Protein AF-A0A382TEM0-F1 (afdb_monomer)

Solvent-accessible surface area (backbone atoms only — not comparable to full-atom values): 6677 Å² total; per-residue (Å²): 133,79,77,68,79,63,51,74,60,86,69,102,53,82,48,45,40,25,28,60,85,73,80,86,60,67,30,32,44,30,30,48,87,54,102,53,102,47,68,25,37,33,42,28,20,87,83,71,81,83,47,61,38,34,39,40,29,17,87,87,69,82,76,58,70,36,34,40,38,28,22,86,85,72,82,72,58,69,33,41,36,41,28,26,86,83,73,78,87,53,64,44,33,32,37,31,22,86,83,70,78,86,61,62,80,43,77,46,76,43,76,136

Nearest PDB structures (foldseek):
  4wac-assembly1_A  TM=5.191E-01  e=2.419E-02  Staphylococcus aureus

Organism: NCBI:txid408172

Sequence (112 aa):
YSPPEPSFTSSEDEYIKADRDDNGIPDIFCTSISDKEKLDICYLDNDEDGNIDLIVMDSNGDGTPDCRVYDKDGDGQFEYFIIDTDFDEVFDTVAIDSD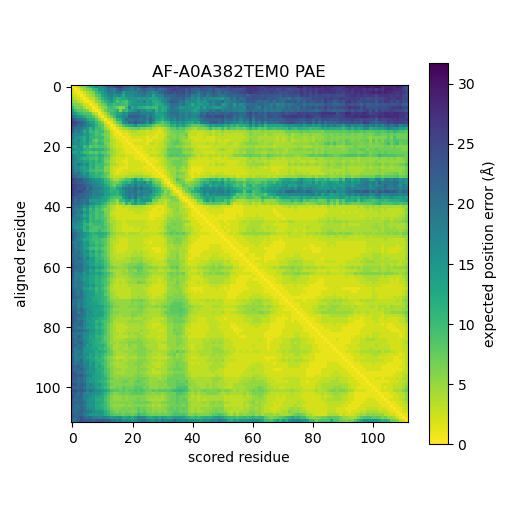LNGEPDKFAEYSE

Radius of gyration: 15.05 Å; Cα contacts (8 Å, |Δi|>4): 246; chains: 1; bounding box: 33×37×38 Å

Foldseek 3Di:
DDFDDWDWDDDPDQWIFTDRNPPPDTQKIFHPPDPDPETAKMFGNPVPPPATQKIFGDPVRPRATQKMWGDPVRPNATFWMFGDPPPPSDTFKIFGDPVRPPDTPDMDTDDD

pLDDT: mean 83.75, std 16.9, range [29.14, 96.81]

Mean predicted aligned error: 7.35 Å

Structure (mmCIF, N/CA/C/O backbone):
data_AF-A0A382TEM0-F1
#
_entry.id   AF-A0A382TEM0-F1
#
loop_
_atom_site.group_PDB
_atom_site.id
_atom_site.type_symbol
_atom_site.label_atom_id
_atom_site.label_alt_id
_atom_site.label_comp_id
_atom_site.label_asym_id
_atom_site.label_entity_id
_atom_site.label_seq_id
_atom_site.pdbx_PDB_ins_code
_atom_site.Cartn_x
_atom_site.Cartn_y
_atom_site.Cartn_z
_atom_site.occupancy
_atom_site.B_iso_or_equiv
_atom_site.auth_seq_id
_atom_site.auth_comp_id
_atom_site.auth_asym_id
_atom_site.auth_atom_id
_atom_site.pdbx_PDB_model_num
ATOM 1 N N . TYR A 1 1 ? -17.005 5.781 -22.188 1.00 35.47 1 TYR A N 1
ATOM 2 C CA . TYR A 1 1 ? -16.028 6.797 -21.778 1.00 35.47 1 TYR A CA 1
ATOM 3 C C . TYR A 1 1 ? -14.839 6.029 -21.254 1.00 35.47 1 TYR A C 1
ATOM 5 O O . TYR A 1 1 ? -15.002 5.342 -20.258 1.00 35.47 1 TYR A O 1
ATOM 13 N N . SER A 1 2 ? -13.724 6.029 -21.980 1.00 29.14 2 SER A N 1
ATOM 14 C CA . SER A 1 2 ? -12.452 5.610 -21.390 1.00 29.14 2 SER A CA 1
ATOM 15 C C . SER A 1 2 ? -11.912 6.812 -20.616 1.00 29.14 2 SER A C 1
ATOM 17 O O . SER A 1 2 ? -12.043 7.925 -21.140 1.00 29.14 2 SER A O 1
ATOM 19 N N . PRO A 1 3 ? -11.395 6.634 -19.390 1.00 33.12 3 PRO A N 1
ATOM 20 C CA . PRO A 1 3 ? -10.705 7.716 -18.704 1.00 33.12 3 PRO A CA 1
ATOM 21 C C . PRO A 1 3 ? -9.499 8.170 -19.546 1.00 33.12 3 PRO A C 1
ATOM 23 O O . PRO A 1 3 ? -8.988 7.370 -20.340 1.00 33.12 3 PRO A O 1
ATOM 26 N N . PRO A 1 4 ? -9.087 9.443 -19.441 1.00 37.00 4 PRO A N 1
ATOM 27 C CA . PRO A 1 4 ? -7.839 9.893 -20.042 1.00 37.00 4 PRO A CA 1
ATOM 28 C C . PRO A 1 4 ? -6.676 9.023 -19.544 1.00 37.00 4 PRO A C 1
ATOM 30 O O . PRO A 1 4 ? -6.674 8.550 -18.407 1.00 37.00 4 PRO A O 1
ATOM 33 N N . GLU A 1 5 ? -5.719 8.763 -20.434 1.00 40.81 5 GLU A N 1
ATOM 34 C CA . GLU A 1 5 ? -4.465 8.106 -20.067 1.00 40.81 5 GLU A CA 1
ATOM 35 C C . GLU A 1 5 ? -3.706 9.046 -19.115 1.00 40.81 5 GLU A C 1
ATOM 37 O O . GLU A 1 5 ? -3.548 10.223 -19.462 1.00 40.81 5 GLU A O 1
ATOM 42 N N . PRO A 1 6 ? -3.256 8.571 -17.941 1.00 45.69 6 PRO A N 1
ATOM 43 C CA . PRO A 1 6 ? -2.561 9.413 -16.974 1.00 45.69 6 PRO A CA 1
ATOM 44 C C . PRO A 1 6 ? -1.301 10.021 -17.598 1.00 45.69 6 PRO A C 1
ATOM 46 O O . PRO A 1 6 ? -0.543 9.345 -18.304 1.00 45.69 6 PRO A O 1
ATOM 49 N N . SER A 1 7 ? -1.074 11.310 -17.347 1.00 47.31 7 SER A N 1
ATOM 50 C CA . SER A 1 7 ? 0.139 11.985 -17.803 1.00 47.31 7 SER A CA 1
ATOM 51 C C . SER A 1 7 ? 1.247 11.819 -16.760 1.00 47.31 7 SER A C 1
ATOM 53 O O . SER A 1 7 ? 1.071 12.140 -15.589 1.00 47.31 7 SER A O 1
ATOM 55 N N . PHE A 1 8 ? 2.395 11.279 -17.177 1.00 52.81 8 PHE A N 1
ATOM 56 C CA . PHE A 1 8 ? 3.545 11.057 -16.300 1.00 52.81 8 PHE A CA 1
ATOM 57 C C . PHE A 1 8 ? 4.620 12.110 -16.573 1.00 52.81 8 PHE A C 1
ATOM 59 O O . 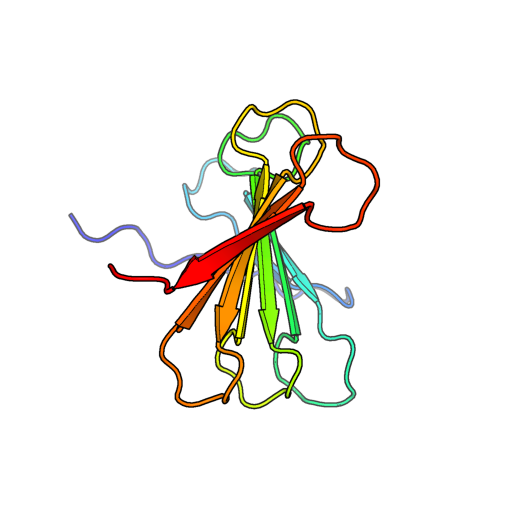PHE A 1 8 ? 5.122 12.226 -17.693 1.00 52.81 8 PHE A O 1
ATOM 66 N N . THR A 1 9 ? 5.008 12.866 -15.547 1.00 47.03 9 THR A N 1
ATOM 67 C CA . THR A 1 9 ? 6.125 13.820 -15.617 1.00 47.03 9 THR A CA 1
ATOM 68 C C . THR A 1 9 ? 7.322 13.251 -14.859 1.00 47.03 9 THR A C 1
ATOM 70 O O . THR A 1 9 ? 7.295 13.135 -13.637 1.00 47.03 9 THR A O 1
ATOM 73 N N . SER A 1 10 ? 8.378 12.892 -15.594 1.00 48.59 10 SER A N 1
ATOM 74 C CA . SER A 1 10 ? 9.658 12.437 -15.041 1.00 48.59 10 SER A CA 1
ATOM 75 C C . SER A 1 10 ? 10.618 13.627 -14.968 1.00 48.59 10 SER A C 1
ATOM 77 O O . SER A 1 10 ? 11.199 14.033 -15.977 1.00 48.59 10 SER A O 1
ATOM 79 N N . SER A 1 11 ? 10.743 14.235 -13.789 1.00 45.31 11 SER A N 1
ATOM 80 C CA . SER A 1 11 ? 11.659 15.350 -13.533 1.00 45.31 11 SER A CA 1
ATOM 81 C C . SER A 1 11 ? 12.519 15.037 -12.313 1.00 45.31 11 SER A C 1
ATOM 83 O O . SER A 1 11 ? 12.051 15.261 -11.211 1.00 45.31 11 SER A O 1
ATOM 85 N N . GLU A 1 12 ? 13.734 14.512 -12.519 1.00 50.53 12 GLU A N 1
ATOM 86 C CA . GLU A 1 12 ? 14.866 14.390 -11.559 1.00 50.53 12 GLU A CA 1
ATOM 87 C C . GLU A 1 12 ? 14.620 13.778 -10.159 1.00 50.53 12 GLU A C 1
ATOM 89 O O . GLU A 1 12 ? 15.579 13.553 -9.423 1.00 50.53 12 GLU A O 1
ATOM 94 N N . ASP A 1 13 ? 13.384 13.447 -9.814 1.00 51.88 13 ASP A N 1
ATOM 95 C CA . ASP A 1 13 ? 12.959 12.934 -8.526 1.00 51.88 13 ASP A CA 1
ATOM 96 C C . ASP A 1 13 ? 12.819 11.407 -8.576 1.00 51.88 13 ASP A C 1
ATOM 98 O O . ASP A 1 13 ? 12.395 10.826 -9.574 1.00 51.88 13 ASP A O 1
ATOM 102 N N . GLU A 1 14 ? 13.149 10.763 -7.459 1.00 67.12 14 GLU A N 1
ATOM 103 C CA . GLU A 1 14 ? 13.058 9.315 -7.195 1.00 67.12 14 GLU A CA 1
ATOM 104 C C . GLU A 1 14 ? 11.6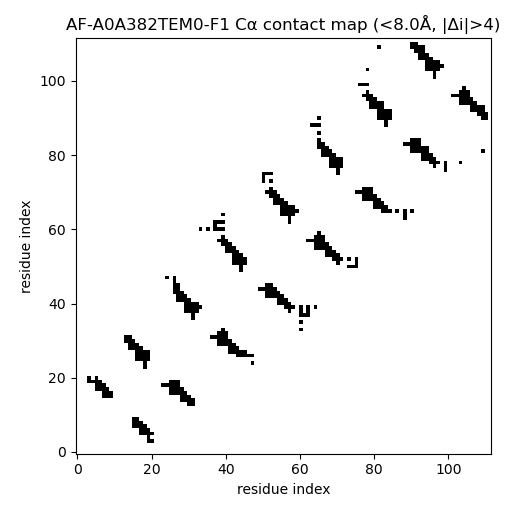16 8.761 -7.281 1.00 67.12 14 GLU A C 1
ATOM 106 O O . GLU A 1 14 ? 11.382 7.570 -7.103 1.00 67.12 14 GLU A O 1
ATOM 111 N N . TYR A 1 15 ? 10.640 9.626 -7.567 1.00 70.62 15 TYR A N 1
ATOM 112 C CA . TYR A 1 15 ? 9.224 9.310 -7.648 1.00 70.62 15 TYR A CA 1
ATOM 113 C C . TYR A 1 15 ? 8.614 9.755 -8.989 1.00 70.62 15 TYR A C 1
ATOM 115 O O . TYR A 1 15 ? 8.980 10.772 -9.581 1.00 70.62 15 TYR A O 1
ATOM 123 N N . ILE A 1 16 ? 7.620 9.006 -9.453 1.00 83.56 16 ILE A N 1
ATOM 124 C CA . ILE A 1 16 ? 6.764 9.309 -10.596 1.00 83.56 16 ILE A CA 1
ATOM 125 C C . ILE A 1 16 ? 5.463 9.920 -10.073 1.00 83.56 16 ILE A C 1
ATOM 127 O O . ILE A 1 16 ? 4.849 9.374 -9.162 1.00 83.56 16 ILE A O 1
ATOM 131 N N . LYS A 1 17 ? 5.033 11.037 -10.662 1.00 87.75 17 LYS A N 1
ATOM 132 C CA . LYS A 1 17 ? 3.735 11.665 -10.381 1.00 87.75 17 LYS A CA 1
ATOM 133 C C . LYS A 1 17 ? 2.808 11.513 -11.577 1.00 87.75 17 LYS A C 1
ATOM 135 O O . LYS A 1 17 ? 3.267 11.676 -12.713 1.00 87.75 17 LYS A O 1
ATOM 140 N N . ALA A 1 18 ? 1.535 11.249 -11.313 1.00 87.44 18 ALA A N 1
ATOM 141 C CA . ALA A 1 18 ? 0.481 11.309 -12.311 1.00 87.44 18 ALA A CA 1
ATOM 142 C C . ALA A 1 18 ? -0.732 12.075 -11.783 1.00 87.44 18 ALA A C 1
ATOM 144 O O . ALA A 1 18 ? -1.145 11.899 -10.642 1.00 87.44 18 ALA A O 1
ATOM 145 N N . ASP A 1 19 ? -1.261 12.915 -1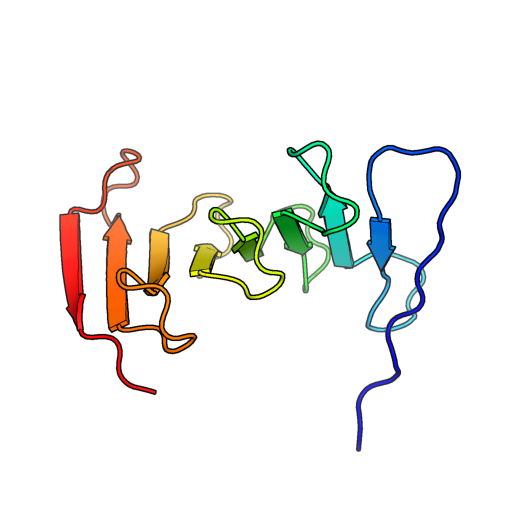2.661 1.00 88.69 19 ASP A N 1
ATOM 146 C CA . ASP A 1 19 ? -2.541 13.603 -12.536 1.00 88.69 19 ASP A CA 1
ATOM 147 C C . ASP A 1 19 ? -3.512 12.850 -13.459 1.00 88.69 19 ASP A C 1
ATOM 149 O O . ASP A 1 19 ? -3.286 12.750 -14.678 1.00 88.69 19 ASP A O 1
ATOM 153 N N . ARG A 1 20 ? -4.494 12.175 -12.856 1.00 88.44 20 ARG A N 1
ATOM 154 C CA . ARG A 1 20 ? -5.406 11.264 -13.553 1.00 88.44 20 ARG A CA 1
ATOM 155 C C . ARG A 1 20 ? -6.629 12.004 -14.079 1.00 88.44 20 ARG A C 1
ATOM 157 O O . ARG A 1 20 ? -7.194 11.565 -15.089 1.00 88.44 20 ARG A O 1
ATOM 164 N N . ASP A 1 21 ? -7.065 13.056 -13.400 1.00 88.38 21 ASP A N 1
ATOM 165 C CA . ASP A 1 21 ? -8.263 13.810 -13.763 1.00 88.38 21 ASP A CA 1
ATOM 166 C C . ASP A 1 21 ? -7.971 15.098 -14.574 1.00 88.38 21 ASP A C 1
ATOM 168 O O . ASP A 1 21 ? -8.905 15.692 -15.122 1.00 88.38 21 ASP A O 1
ATOM 172 N N . ASP A 1 22 ? -6.688 15.430 -14.769 1.00 90.00 22 ASP A N 1
ATOM 173 C CA . ASP A 1 22 ? -6.136 16.585 -15.497 1.00 90.00 22 ASP A CA 1
ATOM 174 C C . ASP A 1 22 ? -6.541 17.934 -14.874 1.00 90.00 22 ASP A C 1
ATOM 176 O O . ASP A 1 22 ? -6.749 18.931 -15.581 1.00 90.00 22 ASP A O 1
ATOM 180 N N . ASN A 1 23 ? -6.697 17.980 -13.546 1.00 90.56 23 ASN A N 1
ATOM 181 C CA . ASN A 1 23 ? -7.060 19.204 -12.832 1.00 90.56 23 ASN A CA 1
ATOM 182 C C . ASN A 1 23 ? -5.844 20.073 -12.428 1.00 90.56 23 ASN A C 1
ATOM 184 O O . ASN A 1 23 ? -6.011 21.243 -12.056 1.00 90.56 23 ASN A O 1
ATOM 188 N N . GLY A 1 24 ? -4.623 19.549 -12.580 1.00 89.75 24 GLY A N 1
ATOM 189 C CA . GLY A 1 24 ? -3.358 20.205 -12.254 1.00 89.75 24 GLY A CA 1
ATOM 190 C C . GLY A 1 24 ? -2.777 19.846 -10.882 1.00 89.75 24 GLY A C 1
ATOM 191 O O . GLY A 1 24 ? -1.715 20.379 -10.531 1.00 89.75 24 GLY A O 1
ATOM 192 N N . ILE A 1 25 ? -3.437 18.979 -10.117 1.00 88.50 25 ILE A N 1
ATOM 193 C CA . ILE A 1 25 ? -2.979 18.408 -8.853 1.00 88.50 25 ILE A CA 1
ATOM 194 C C . ILE A 1 25 ? -2.723 16.907 -9.099 1.00 88.50 25 ILE A C 1
ATOM 196 O O . ILE A 1 25 ? -3.542 16.221 -9.691 1.00 88.50 25 ILE A O 1
ATOM 200 N N . PRO A 1 26 ? -1.538 16.375 -8.754 1.00 88.38 26 PRO A N 1
ATOM 201 C CA . PRO A 1 26 ? -1.288 14.946 -8.913 1.00 88.38 26 PRO A CA 1
ATOM 202 C C . PRO A 1 26 ? -2.024 14.116 -7.856 1.00 88.38 26 PRO A C 1
ATOM 204 O O . PRO A 1 26 ? -1.754 14.296 -6.670 1.00 88.38 26 PRO A O 1
ATOM 207 N N . ASP A 1 27 ? -2.830 13.149 -8.296 1.00 90.62 27 ASP A N 1
ATOM 208 C CA . ASP A 1 27 ? -3.489 12.166 -7.421 1.00 90.62 27 ASP A CA 1
ATOM 209 C C . ASP A 1 27 ? -2.586 10.965 -7.095 1.00 90.62 27 ASP A C 1
ATOM 211 O O . ASP A 1 27 ? -2.824 10.229 -6.143 1.00 90.62 27 ASP A O 1
ATOM 215 N N . ILE A 1 28 ? -1.576 10.689 -7.932 1.00 91.00 28 ILE A N 1
ATOM 216 C CA . ILE A 1 28 ? -0.785 9.452 -7.865 1.00 91.00 28 ILE A CA 1
ATOM 217 C C . ILE A 1 28 ? 0.698 9.772 -7.711 1.00 91.00 28 ILE A C 1
ATOM 219 O O . ILE A 1 28 ? 1.283 10.511 -8.508 1.00 91.00 28 ILE A O 1
ATOM 223 N N . PHE A 1 29 ? 1.333 9.116 -6.742 1.00 90.44 29 PHE A N 1
ATOM 224 C CA . PHE A 1 29 ? 2.763 9.209 -6.465 1.00 90.44 29 PHE A CA 1
ATOM 225 C C . PHE A 1 29 ? 3.346 7.801 -6.366 1.00 90.44 29 PHE A C 1
ATOM 227 O O . PHE A 1 29 ? 2.992 7.054 -5.465 1.00 90.44 29 PHE A O 1
ATOM 234 N N . CYS A 1 30 ? 4.259 7.423 -7.253 1.00 88.50 30 CYS A N 1
ATOM 235 C CA . CYS A 1 30 ? 4.884 6.102 -7.242 1.00 88.50 30 CYS A CA 1
ATOM 236 C C . CYS A 1 30 ? 6.394 6.192 -7.048 1.00 88.50 30 CYS A C 1
ATOM 238 O O . CYS A 1 30 ? 7.031 7.076 -7.606 1.00 88.50 30 CYS A O 1
ATOM 240 N N . THR A 1 31 ? 6.985 5.259 -6.311 1.00 85.44 31 THR A N 1
ATOM 241 C CA . THR A 1 31 ? 8.434 5.141 -6.118 1.00 85.44 31 THR A CA 1
ATOM 242 C C . THR A 1 31 ? 8.892 3.699 -6.330 1.00 85.44 31 THR A C 1
ATOM 244 O O . THR A 1 31 ? 8.109 2.751 -6.215 1.00 85.44 31 THR A O 1
ATOM 247 N N . SER A 1 32 ? 10.168 3.536 -6.662 1.00 76.94 32 SER A N 1
ATOM 248 C CA . SER A 1 32 ? 10.837 2.240 -6.670 1.00 76.94 32 SER A CA 1
ATOM 249 C C . SER A 1 32 ? 11.741 2.161 -5.445 1.00 76.94 32 SER A C 1
ATOM 251 O O . SER A 1 32 ? 12.563 3.048 -5.218 1.00 76.94 32 SER A O 1
ATOM 253 N N . ILE A 1 33 ? 11.564 1.125 -4.629 1.00 64.69 33 ILE A N 1
ATOM 254 C CA . ILE A 1 33 ? 12.399 0.868 -3.446 1.00 64.69 33 ILE A CA 1
ATOM 255 C C . ILE A 1 33 ? 13.501 -0.159 -3.738 1.00 64.69 33 ILE A C 1
ATOM 257 O O . ILE A 1 33 ? 14.392 -0.374 -2.914 1.00 64.69 33 ILE A O 1
ATOM 261 N N . SER A 1 34 ? 13.454 -0.792 -4.908 1.00 61.91 34 SER A N 1
ATOM 262 C CA . SER A 1 34 ? 14.419 -1.752 -5.411 1.00 61.91 34 SER A CA 1
ATOM 263 C C . SER A 1 34 ? 15.207 -1.161 -6.584 1.00 61.91 34 SER A C 1
ATOM 265 O O . SER A 1 34 ? 14.732 -0.313 -7.322 1.00 61.91 34 SER A O 1
ATOM 267 N N . ASP A 1 35 ? 16.438 -1.629 -6.810 1.00 61.03 35 ASP A N 1
ATOM 268 C CA . ASP A 1 35 ? 17.264 -1.250 -7.980 1.00 61.03 35 ASP A CA 1
ATOM 269 C C . ASP A 1 35 ? 16.668 -1.734 -9.331 1.00 61.03 35 ASP A C 1
ATOM 271 O O . ASP A 1 35 ? 17.352 -1.785 -10.358 1.00 61.03 35 ASP A O 1
ATOM 275 N N . LYS A 1 36 ? 15.404 -2.170 -9.345 1.00 61.12 36 LYS A N 1
ATOM 276 C CA . LYS A 1 36 ? 14.691 -2.601 -10.544 1.00 61.12 36 LYS A CA 1
ATOM 277 C C . LYS A 1 36 ? 14.039 -1.370 -11.177 1.00 61.12 36 LYS A C 1
ATOM 279 O O . LYS A 1 36 ? 13.474 -0.534 -10.494 1.00 61.12 36 LYS A O 1
ATOM 284 N N . GLU A 1 37 ? 14.034 -1.280 -12.507 1.00 62.69 37 GLU A N 1
ATOM 285 C CA . GLU A 1 37 ? 13.355 -0.201 -13.257 1.00 62.69 37 GLU A CA 1
ATOM 286 C C . GLU A 1 37 ? 11.804 -0.264 -13.170 1.00 62.69 37 GLU A C 1
ATOM 288 O O . GLU A 1 37 ? 11.108 0.220 -14.063 1.00 62.69 37 GLU A O 1
ATOM 293 N N . LYS A 1 38 ? 11.246 -0.906 -12.135 1.00 69.50 38 LYS A N 1
ATOM 294 C CA . LYS A 1 38 ? 9.810 -1.102 -11.906 1.00 69.50 38 LYS A CA 1
ATOM 295 C C . LYS A 1 38 ? 9.382 -0.370 -10.639 1.00 69.50 38 LYS A C 1
ATOM 297 O O . LYS A 1 38 ?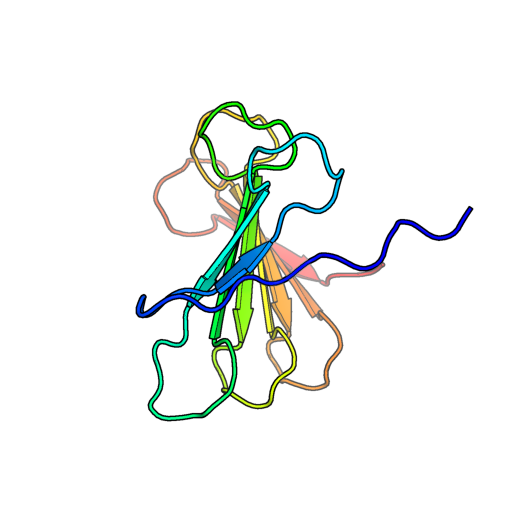 10.158 -0.245 -9.697 1.00 69.50 38 LYS A O 1
ATOM 302 N N . LEU A 1 39 ? 8.163 0.158 -10.658 1.00 69.94 39 LEU A N 1
ATOM 303 C CA . LEU A 1 39 ? 7.567 0.822 -9.504 1.00 69.94 39 LEU A CA 1
ATOM 304 C C . LEU A 1 39 ? 7.160 -0.231 -8.481 1.00 69.94 39 LEU A C 1
ATOM 306 O O . LEU A 1 39 ? 6.417 -1.142 -8.825 1.00 69.94 39 LEU A O 1
ATOM 310 N N . ASP A 1 40 ? 7.615 -0.058 -7.248 1.00 85.00 40 ASP A N 1
ATOM 311 C CA . ASP A 1 40 ? 7.362 -1.017 -6.175 1.00 85.00 40 ASP A CA 1
ATOM 312 C C . ASP A 1 40 ? 6.230 -0.543 -5.259 1.00 85.00 40 ASP A C 1
ATOM 314 O O . ASP A 1 40 ? 5.554 -1.356 -4.642 1.00 85.00 40 ASP A O 1
ATOM 318 N N . ILE A 1 41 ? 6.021 0.774 -5.136 1.00 90.31 41 ILE A N 1
ATOM 319 C CA . ILE A 1 41 ? 4.980 1.351 -4.278 1.00 90.31 41 ILE A CA 1
ATOM 320 C C . ILE A 1 41 ? 4.342 2.549 -4.979 1.00 90.31 41 ILE A C 1
ATOM 322 O O . ILE A 1 41 ? 5.049 3.436 -5.453 1.00 90.31 41 ILE A O 1
ATOM 326 N N . CYS A 1 42 ? 3.013 2.611 -4.990 1.00 91.88 42 CYS A N 1
ATOM 327 C CA . CYS A 1 42 ? 2.229 3.768 -5.412 1.00 91.88 42 CYS A CA 1
ATOM 328 C C . CYS A 1 42 ? 1.272 4.204 -4.301 1.00 91.88 42 CYS A C 1
ATOM 330 O O . CYS A 1 42 ? 0.596 3.370 -3.710 1.00 91.88 42 CYS A O 1
ATOM 332 N N . TYR A 1 43 ? 1.188 5.509 -4.072 1.00 92.94 43 TYR A N 1
ATOM 333 C CA . TYR A 1 43 ? 0.260 6.187 -3.174 1.00 92.94 43 TYR A CA 1
ATOM 334 C C . TYR A 1 43 ? -0.762 6.941 -4.024 1.00 92.94 43 TYR A C 1
ATOM 336 O O . TYR A 1 43 ? -0.374 7.603 -4.991 1.00 92.94 43 TYR A O 1
ATOM 344 N N . LEU A 1 44 ? -2.042 6.811 -3.690 1.00 93.88 44 LEU A N 1
ATOM 345 C CA . LEU A 1 44 ? -3.148 7.459 -4.380 1.00 93.88 44 LEU A CA 1
ATOM 346 C C . LEU A 1 44 ? -3.969 8.285 -3.388 1.00 93.88 44 LEU A C 1
ATOM 348 O O . LEU A 1 44 ? -4.427 7.746 -2.385 1.00 93.88 44 LEU A O 1
ATOM 352 N N . ASP A 1 45 ? -4.164 9.553 -3.718 1.00 93.12 45 ASP A N 1
ATOM 353 C CA . ASP A 1 45 ? -5.012 10.544 -3.051 1.00 93.12 45 ASP A CA 1
ATOM 354 C C . ASP A 1 45 ? -6.053 10.987 -4.093 1.00 93.12 45 ASP A C 1
ATOM 356 O O . ASP A 1 45 ? -5.785 11.870 -4.900 1.00 93.12 45 ASP A O 1
ATOM 360 N N . ASN A 1 46 ? -7.170 10.256 -4.209 1.00 90.19 46 ASN A N 1
ATOM 361 C CA . ASN A 1 46 ? -8.133 10.438 -5.306 1.00 90.19 46 ASN A CA 1
ATOM 362 C C . ASN A 1 46 ? -9.096 11.604 -5.074 1.00 90.19 46 ASN A C 1
ATOM 364 O O . ASN A 1 46 ? -9.807 11.980 -6.011 1.00 90.19 46 ASN A O 1
ATOM 368 N N . ASP A 1 47 ? -9.235 12.076 -3.835 1.00 91.31 47 ASP A N 1
ATOM 369 C CA . ASP A 1 47 ? -10.080 13.223 -3.507 1.00 91.31 47 ASP A CA 1
ATOM 370 C C . ASP A 1 47 ? -9.287 14.502 -3.195 1.00 91.31 47 ASP A C 1
ATOM 372 O O . ASP A 1 47 ? -9.895 15.565 -3.016 1.00 91.31 47 ASP A O 1
ATOM 376 N N . GLU A 1 48 ? -7.955 14.410 -3.256 1.00 91.62 48 GLU A N 1
ATOM 377 C CA . GLU A 1 48 ? -6.985 15.496 -3.122 1.00 91.62 48 GLU A CA 1
ATOM 378 C C . GLU A 1 48 ? -7.091 16.232 -1.785 1.00 91.62 48 GLU A C 1
ATOM 380 O O . GLU A 1 48 ? -6.830 17.442 -1.682 1.00 91.62 48 GLU A O 1
ATOM 385 N N . ASP A 1 49 ? -7.503 15.513 -0.741 1.00 89.75 49 ASP A N 1
ATOM 386 C CA . ASP A 1 49 ? -7.636 16.061 0.603 1.00 89.75 49 ASP A CA 1
ATOM 387 C C . ASP A 1 49 ? -6.302 16.063 1.380 1.00 89.75 49 ASP A C 1
ATOM 389 O O . ASP A 1 49 ? -6.179 16.729 2.420 1.00 89.75 49 ASP A O 1
ATOM 393 N N . GLY A 1 50 ? -5.273 15.417 0.817 1.00 88.00 50 GLY A N 1
ATOM 394 C CA . GLY A 1 50 ? -3.931 15.285 1.372 1.00 88.00 50 GLY A CA 1
ATOM 395 C C . GLY A 1 50 ? -3.718 14.024 2.213 1.00 88.00 50 GLY A C 1
ATOM 396 O O . GLY A 1 50 ? -2.601 13.830 2.712 1.00 88.00 50 GLY A O 1
ATOM 397 N N . ASN A 1 51 ? -4.743 13.189 2.383 1.00 90.50 51 ASN A N 1
ATOM 398 C CA . ASN A 1 51 ? -4.658 11.843 2.930 1.00 90.50 51 ASN A CA 1
ATOM 399 C C . ASN A 1 51 ? -4.577 10.828 1.782 1.00 90.50 51 ASN A C 1
ATOM 401 O O . ASN A 1 51 ? -5.050 11.046 0.675 1.00 90.50 51 ASN A O 1
ATOM 405 N N . ILE A 1 52 ? -3.909 9.705 2.028 1.00 92.69 52 ILE A N 1
ATOM 406 C CA . ILE A 1 52 ? -3.759 8.669 1.006 1.00 92.69 52 ILE A CA 1
ATOM 407 C C . ILE A 1 52 ? -4.912 7.677 1.146 1.00 92.69 52 ILE A C 1
ATOM 409 O O . ILE A 1 52 ? -4.954 6.937 2.123 1.00 92.69 52 ILE A O 1
ATOM 413 N N . ASP A 1 53 ? -5.766 7.590 0.130 1.00 93.56 53 ASP A N 1
ATOM 414 C CA . ASP A 1 53 ? -6.862 6.616 0.058 1.00 93.56 53 ASP A CA 1
ATOM 415 C C . ASP A 1 53 ? -6.364 5.180 -0.139 1.00 93.56 53 ASP A C 1
ATOM 417 O O . ASP A 1 53 ? -6.962 4.212 0.337 1.0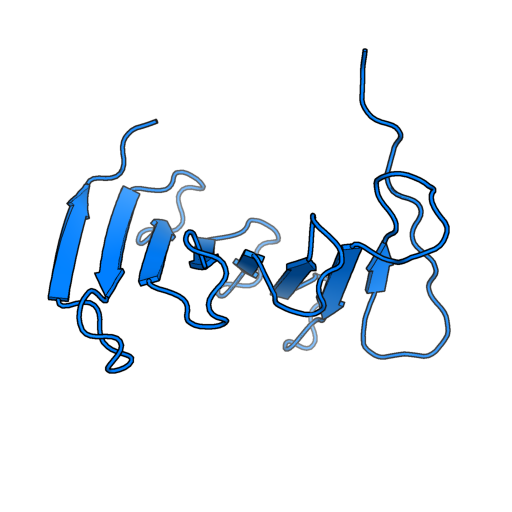0 93.56 53 ASP A O 1
ATOM 421 N N . LEU A 1 54 ? -5.319 5.020 -0.958 1.00 95.25 54 LEU A N 1
ATOM 422 C CA . LEU A 1 54 ? -4.876 3.716 -1.441 1.00 95.25 54 LEU A CA 1
ATOM 423 C C . LEU A 1 54 ? -3.361 3.663 -1.614 1.00 95.25 54 LEU A C 1
ATOM 425 O O . LEU A 1 54 ? -2.761 4.480 -2.311 1.00 95.25 54 LEU A O 1
ATOM 429 N N . ILE A 1 55 ? -2.757 2.618 -1.058 1.00 94.50 55 ILE A N 1
ATOM 430 C CA . ILE A 1 55 ? -1.381 2.218 -1.341 1.00 94.50 55 ILE A CA 1
ATOM 431 C C . ILE A 1 55 ? -1.400 0.912 -2.128 1.00 94.50 55 ILE A C 1
ATOM 433 O O . ILE A 1 55 ? -2.046 -0.058 -1.738 1.00 94.50 55 ILE A O 1
ATOM 437 N N . VAL A 1 56 ? -0.665 0.872 -3.232 1.00 93.94 56 VAL A N 1
ATOM 438 C CA . VAL A 1 56 ? -0.471 -0.316 -4.065 1.00 93.94 56 VAL A CA 1
ATOM 439 C C . VAL A 1 56 ? 1.000 -0.703 -4.005 1.00 93.94 56 VAL A C 1
ATOM 441 O O . VAL A 1 56 ? 1.853 0.164 -4.184 1.00 93.94 56 VAL A O 1
ATOM 444 N N . MET A 1 57 ? 1.299 -1.976 -3.752 1.00 92.94 57 MET A N 1
ATOM 445 C CA . MET A 1 57 ? 2.669 -2.471 -3.617 1.00 92.94 57 MET A CA 1
ATOM 446 C C . MET A 1 57 ? 2.920 -3.701 -4.492 1.00 92.94 57 MET A C 1
ATOM 448 O O . MET A 1 57 ? 2.074 -4.589 -4.578 1.00 92.94 57 MET A O 1
ATOM 452 N N . ASP A 1 58 ? 4.098 -3.728 -5.105 1.00 91.12 58 ASP A N 1
ATOM 453 C CA . ASP A 1 58 ? 4.735 -4.864 -5.773 1.00 91.12 58 ASP A CA 1
ATOM 454 C C . ASP A 1 58 ? 5.970 -5.237 -4.934 1.00 91.12 58 ASP A C 1
ATOM 456 O O . ASP A 1 58 ? 7.056 -4.667 -5.065 1.00 91.12 58 ASP A O 1
ATOM 460 N N . SER A 1 59 ? 5.772 -6.130 -3.967 1.00 87.94 59 SER A N 1
ATOM 461 C CA . SER A 1 59 ? 6.793 -6.532 -3.003 1.00 87.94 59 SER A CA 1
ATOM 462 C C . SER A 1 59 ? 7.761 -7.578 -3.561 1.00 87.94 59 SER A C 1
ATOM 464 O O . SER A 1 59 ? 8.900 -7.683 -3.085 1.00 87.94 59 SER A O 1
ATOM 466 N N . ASN A 1 60 ? 7.351 -8.338 -4.582 1.00 88.00 60 ASN A N 1
ATOM 467 C CA . ASN A 1 60 ? 8.210 -9.321 -5.246 1.00 88.00 60 ASN A CA 1
ATOM 468 C C . ASN A 1 60 ? 9.016 -8.704 -6.428 1.00 88.00 60 ASN A C 1
ATOM 470 O O . ASN A 1 60 ? 10.050 -9.246 -6.863 1.00 88.00 60 ASN A O 1
ATOM 474 N N . GLY A 1 61 ? 8.622 -7.512 -6.883 1.00 86.00 61 GLY A N 1
ATOM 475 C CA . GLY A 1 61 ? 9.220 -6.727 -7.957 1.00 86.00 61 GLY A CA 1
ATOM 476 C C . GLY A 1 61 ? 9.099 -7.403 -9.324 1.00 86.00 61 GLY A C 1
ATOM 477 O O . GLY A 1 61 ? 10.084 -7.418 -10.086 1.00 86.00 61 GLY A O 1
ATOM 478 N N . ASP A 1 62 ? 7.974 -8.060 -9.600 1.00 86.12 62 ASP A N 1
ATOM 479 C CA . ASP A 1 62 ? 7.669 -8.713 -10.875 1.00 86.12 62 ASP A CA 1
ATOM 480 C C . ASP A 1 62 ? 6.873 -7.819 -11.841 1.00 86.12 62 ASP A C 1
ATOM 482 O O . ASP A 1 62 ? 6.812 -8.110 -13.042 1.00 86.12 62 ASP A O 1
ATOM 486 N N . GLY A 1 63 ? 6.457 -6.636 -11.390 1.00 84.88 63 GLY A N 1
ATOM 487 C CA . GLY A 1 63 ? 5.696 -5.638 -12.134 1.00 84.88 63 GLY A CA 1
ATOM 488 C C . GLY A 1 63 ? 4.184 -5.731 -11.952 1.00 84.88 63 GLY A C 1
ATOM 489 O O . GLY A 1 63 ? 3.481 -4.907 -12.544 1.00 84.88 63 GLY A O 1
ATOM 490 N N . THR A 1 64 ? 3.695 -6.693 -11.174 1.00 88.94 64 THR A N 1
ATOM 491 C CA . THR A 1 64 ? 2.290 -6.845 -10.809 1.00 88.94 64 THR A CA 1
ATOM 492 C C . THR A 1 64 ? 2.130 -6.551 -9.318 1.00 88.94 64 THR A C 1
ATOM 494 O O . THR A 1 64 ? 2.874 -7.079 -8.501 1.00 88.94 64 THR A O 1
ATOM 497 N N . PRO A 1 65 ? 1.158 -5.715 -8.921 1.00 90.62 65 PRO A N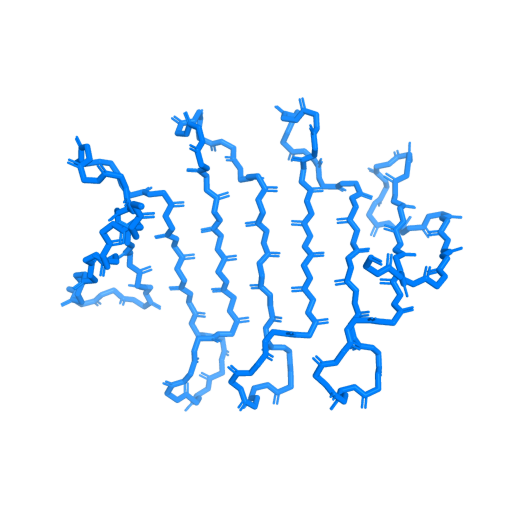 1
ATOM 498 C CA . PRO A 1 65 ? 0.897 -5.492 -7.509 1.00 90.62 65 PRO A CA 1
ATOM 499 C C . PRO A 1 65 ? 0.390 -6.743 -6.792 1.00 90.62 65 PRO A C 1
ATOM 501 O O . PRO A 1 65 ? -0.631 -7.300 -7.193 1.00 90.62 65 PRO A O 1
ATOM 504 N N . ASP A 1 66 ? 1.030 -7.083 -5.679 1.00 93.81 66 ASP A N 1
ATOM 505 C CA . ASP A 1 66 ? 0.638 -8.177 -4.784 1.00 93.81 66 ASP A CA 1
ATOM 506 C C . ASP A 1 66 ? -0.077 -7.696 -3.514 1.00 93.81 66 ASP A C 1
ATOM 508 O O . ASP A 1 66 ? -0.657 -8.491 -2.777 1.00 93.81 66 ASP A O 1
ATOM 512 N N . CYS A 1 67 ? -0.109 -6.385 -3.260 1.00 95.00 67 CYS A N 1
ATOM 513 C CA . CYS A 1 67 ? -0.797 -5.831 -2.100 1.00 95.00 67 CYS A CA 1
ATOM 514 C C . CYS A 1 67 ? -1.489 -4.499 -2.410 1.00 95.00 67 CYS A C 1
ATOM 516 O O . CYS A 1 67 ? -0.962 -3.634 -3.117 1.00 95.00 67 CYS A O 1
ATOM 518 N N . ARG A 1 68 ? -2.690 -4.326 -1.852 1.00 95.56 68 ARG A N 1
ATOM 519 C CA . ARG A 1 68 ? -3.455 -3.076 -1.837 1.00 95.56 68 ARG A CA 1
ATOM 520 C C . ARG A 1 68 ? -3.895 -2.768 -0.417 1.00 95.56 68 ARG A C 1
ATOM 522 O O . ARG A 1 68 ? -4.450 -3.636 0.252 1.00 95.56 68 ARG A O 1
ATOM 529 N N . VAL A 1 69 ? -3.695 -1.533 0.014 1.00 95.69 69 VAL A N 1
ATOM 530 C CA . VAL A 1 69 ? -4.028 -1.065 1.359 1.00 95.69 69 VAL A CA 1
ATOM 531 C C . VAL A 1 69 ? -4.928 0.157 1.245 1.00 95.69 69 VAL A C 1
ATOM 533 O O . VAL A 1 69 ? -4.565 1.089 0.537 1.00 95.69 69 VAL A O 1
ATOM 536 N N . TYR A 1 70 ? -6.081 0.150 1.908 1.00 95.25 70 TYR A N 1
ATOM 537 C CA . TYR A 1 70 ? -7.094 1.200 1.804 1.00 95.25 70 TYR A CA 1
ATOM 538 C C . TYR A 1 70 ? -7.348 1.871 3.149 1.00 95.25 70 TYR A C 1
ATOM 540 O O . TYR A 1 70 ? -7.522 1.170 4.149 1.00 95.25 70 TYR A O 1
ATOM 548 N N . ASP A 1 71 ? -7.411 3.198 3.117 1.00 93.69 71 ASP A N 1
ATOM 549 C CA . ASP A 1 71 ? -8.096 4.030 4.103 1.00 93.69 71 ASP A CA 1
ATOM 550 C C . ASP A 1 71 ? -9.500 4.282 3.546 1.00 93.69 71 ASP A C 1
ATOM 552 O O . ASP A 1 71 ? -9.683 4.964 2.536 1.00 93.69 71 ASP A O 1
ATOM 556 N N . LYS A 1 72 ? -10.503 3.608 4.110 1.00 89.06 72 LYS A N 1
ATOM 557 C CA . LYS A 1 72 ? -11.855 3.646 3.533 1.00 89.06 72 LYS A C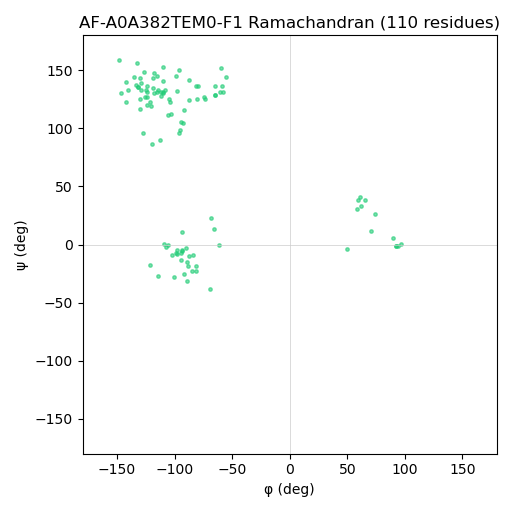A 1
ATOM 558 C C . LYS A 1 72 ? -12.718 4.749 4.130 1.00 89.06 72 LYS A C 1
ATOM 560 O O . LYS A 1 72 ? -13.720 5.127 3.508 1.00 89.06 72 LYS A O 1
ATOM 565 N N . ASP A 1 73 ? -12.415 5.173 5.349 1.00 90.06 73 ASP A N 1
ATOM 566 C CA . ASP A 1 73 ? -13.186 6.193 6.049 1.00 90.06 73 ASP A CA 1
ATOM 567 C C . ASP A 1 73 ? -12.566 7.597 5.971 1.00 90.06 73 ASP A C 1
ATOM 569 O O . ASP A 1 73 ? -13.264 8.568 6.290 1.00 90.06 73 ASP A O 1
ATOM 573 N N . GLY A 1 74 ? -11.353 7.704 5.418 1.00 88.50 74 GLY A N 1
ATOM 574 C CA . GLY A 1 74 ? -10.650 8.949 5.124 1.00 88.50 74 GLY A CA 1
ATOM 575 C C . GLY A 1 74 ? -10.098 9.614 6.381 1.00 88.50 74 GLY A C 1
ATOM 576 O O . GLY A 1 74 ? -10.024 10.844 6.445 1.00 88.50 74 GLY A O 1
ATOM 577 N N . ASP A 1 75 ? -9.809 8.841 7.432 1.00 88.19 75 ASP A N 1
ATOM 578 C CA . ASP A 1 75 ? -9.296 9.375 8.697 1.00 88.19 75 ASP A CA 1
ATOM 579 C C . ASP A 1 75 ? -7.757 9.461 8.762 1.00 88.19 75 ASP A C 1
ATOM 581 O O . ASP A 1 75 ? -7.199 10.003 9.728 1.00 88.19 75 ASP A O 1
ATOM 585 N N . GLY A 1 76 ? -7.080 8.996 7.708 1.00 88.31 76 GLY A N 1
ATOM 586 C CA . GLY A 1 76 ? -5.632 8.926 7.566 1.00 88.31 76 GLY A CA 1
ATOM 587 C C . GLY A 1 76 ? -5.023 7.619 8.079 1.00 88.31 76 GLY A C 1
ATOM 588 O O . GLY A 1 76 ? -3.791 7.512 8.137 1.00 88.31 76 GLY A O 1
ATOM 589 N N . GLN A 1 77 ? -5.835 6.642 8.493 1.00 91.19 77 GLN A N 1
ATOM 590 C CA . GLN A 1 77 ? -5.390 5.336 8.969 1.00 91.19 77 GLN A CA 1
ATOM 591 C C . GLN A 1 77 ? -5.923 4.222 8.074 1.00 91.19 77 GLN A C 1
ATOM 593 O O . GLN A 1 77 ? -7.106 4.106 7.797 1.00 91.19 77 GLN A O 1
ATOM 598 N N . PHE A 1 78 ? -5.019 3.344 7.665 1.00 92.50 78 PHE A N 1
ATOM 599 C CA . PHE A 1 78 ? -5.347 2.223 6.800 1.00 92.50 78 PHE A CA 1
ATOM 600 C C . PHE A 1 78 ? -5.954 1.058 7.581 1.00 92.50 78 PHE A C 1
ATOM 602 O O . PHE A 1 78 ? -5.307 0.529 8.488 1.00 92.50 78 PHE A O 1
ATOM 609 N N . GLU A 1 79 ? -7.135 0.589 7.177 1.00 95.06 79 GLU A N 1
ATOM 610 C CA . GLU A 1 79 ? -7.817 -0.516 7.862 1.00 95.06 79 GLU A CA 1
ATOM 611 C C . GLU A 1 79 ? -7.938 -1.773 6.999 1.00 95.06 79 GLU A C 1
ATOM 613 O O . GLU A 1 79 ? -8.027 -2.873 7.543 1.00 95.06 79 GLU A O 1
ATOM 618 N N . TYR A 1 80 ? -7.959 -1.651 5.667 1.00 95.81 80 TYR A N 1
ATOM 619 C CA . TYR A 1 80 ? -8.230 -2.782 4.771 1.00 95.81 80 TYR A CA 1
ATOM 620 C C . TYR A 1 80 ? -7.022 -3.141 3.918 1.00 95.81 80 TYR A C 1
ATOM 622 O O . TYR A 1 80 ? -6.446 -2.294 3.245 1.00 95.81 80 TYR A O 1
ATOM 630 N N . PHE A 1 81 ? -6.718 -4.432 3.854 1.00 96.06 81 PHE A N 1
ATOM 631 C CA . PHE A 1 81 ? -5.616 -4.985 3.079 1.00 96.06 81 PHE A CA 1
ATOM 632 C C . PHE A 1 81 ? -6.169 -6.056 2.144 1.00 96.06 81 PHE A C 1
ATOM 634 O O . PHE A 1 81 ? -6.935 -6.915 2.580 1.00 96.06 81 PHE A O 1
ATOM 641 N N . ILE A 1 82 ? -5.787 -6.020 0.872 1.00 96.38 82 ILE A N 1
ATOM 642 C CA . ILE A 1 82 ? -6.080 -7.060 -0.116 1.00 96.38 82 ILE A CA 1
ATOM 643 C C . ILE A 1 82 ? -4.738 -7.555 -0.649 1.00 96.38 82 ILE A C 1
ATOM 645 O O . ILE A 1 82 ? -3.941 -6.745 -1.120 1.00 96.38 82 ILE A O 1
ATOM 649 N N . ILE A 1 83 ? -4.474 -8.853 -0.524 1.00 95.88 83 ILE A N 1
ATOM 650 C CA . ILE A 1 83 ? -3.147 -9.446 -0.721 1.00 95.88 83 ILE A CA 1
ATOM 651 C C . ILE A 1 83 ? -3.265 -10.668 -1.639 1.00 95.88 83 ILE A C 1
ATOM 653 O O . ILE A 1 83 ? -4.196 -11.459 -1.502 1.00 95.88 83 ILE A O 1
ATOM 657 N N . ASP A 1 84 ? -2.347 -10.772 -2.593 1.00 95.56 84 ASP A N 1
ATOM 658 C CA . ASP A 1 84 ? -2.024 -11.988 -3.338 1.00 95.56 84 ASP A CA 1
ATOM 659 C C . ASP A 1 84 ? -0.867 -12.666 -2.588 1.00 95.56 84 ASP A C 1
ATOM 661 O O . ASP A 1 84 ? 0.259 -12.161 -2.557 1.00 95.56 84 ASP A O 1
ATOM 665 N N . THR A 1 85 ? -1.164 -13.743 -1.860 1.00 94.25 85 THR A N 1
ATOM 666 C CA . THR A 1 85 ? -0.186 -14.370 -0.961 1.00 94.25 85 THR A CA 1
ATOM 667 C C . THR A 1 85 ? 0.672 -15.426 -1.646 1.00 94.25 85 THR A C 1
ATOM 669 O O . THR A 1 85 ? 1.737 -15.772 -1.116 1.00 94.25 85 THR A O 1
ATOM 672 N N . ASP A 1 86 ? 0.233 -15.944 -2.795 1.00 94.81 86 ASP A N 1
ATOM 673 C CA . ASP A 1 86 ? 0.955 -16.956 -3.565 1.00 94.81 86 ASP A CA 1
ATOM 674 C C . ASP A 1 86 ? 1.593 -16.432 -4.865 1.00 94.81 86 ASP A C 1
ATOM 676 O O . ASP A 1 86 ? 2.396 -17.153 -5.474 1.00 94.81 86 ASP A O 1
ATOM 680 N N . PHE A 1 87 ? 1.381 -15.149 -5.169 1.00 93.56 87 PHE A N 1
ATOM 681 C CA . PHE A 1 87 ? 1.913 -14.410 -6.312 1.00 93.56 87 PHE A CA 1
ATOM 682 C C . PHE A 1 87 ? 1.472 -15.006 -7.654 1.00 93.56 87 PHE A C 1
ATOM 684 O O . PHE A 1 87 ? 2.283 -15.134 -8.581 1.00 93.56 87 PHE A O 1
ATOM 691 N N . ASP A 1 88 ? 0.207 -15.422 -7.753 1.00 94.06 88 ASP A N 1
ATOM 692 C CA . ASP A 1 88 ? -0.390 -15.937 -8.989 1.00 94.06 88 ASP A CA 1
ATOM 693 C C . ASP A 1 88 ? -1.132 -14.873 -9.824 1.00 94.06 88 ASP A C 1
ATOM 695 O O . ASP A 1 88 ? -1.762 -15.204 -10.836 1.00 94.06 88 ASP A O 1
ATOM 699 N N . GLU A 1 89 ? -0.967 -13.597 -9.456 1.00 92.62 89 GLU A N 1
ATOM 700 C CA . GLU A 1 89 ? -1.616 -12.413 -10.031 1.00 92.62 89 GLU A CA 1
ATOM 701 C C . GLU A 1 89 ? -3.117 -12.312 -9.693 1.00 92.62 89 GLU A C 1
ATOM 703 O O . GLU A 1 89 ? -3.835 -11.475 -10.260 1.00 92.62 89 GLU A O 1
ATOM 708 N N . VAL A 1 90 ? -3.609 -13.136 -8.760 1.00 93.69 90 VAL A N 1
ATOM 709 C CA . VAL A 1 90 ? -4.978 -13.105 -8.248 1.00 93.69 90 VAL A CA 1
ATOM 710 C C . VAL A 1 90 ? -4.950 -12.870 -6.743 1.00 93.69 90 VAL A C 1
ATOM 712 O O . VAL A 1 90 ? -4.460 -13.669 -5.960 1.00 93.69 90 VAL A O 1
ATOM 715 N N . PHE A 1 91 ? -5.563 -11.771 -6.308 1.00 94.69 91 PHE A N 1
ATOM 716 C CA . PHE A 1 91 ? -5.752 -11.523 -4.883 1.00 94.69 91 PHE A CA 1
ATOM 717 C C . PHE A 1 91 ? -6.543 -12.667 -4.235 1.00 94.69 91 PHE A C 1
ATOM 719 O O . PHE A 1 91 ? -7.618 -13.039 -4.712 1.00 94.69 91 PHE A O 1
ATOM 726 N N . ASP A 1 92 ? -6.037 -13.182 -3.120 1.00 95.88 92 ASP A N 1
ATOM 727 C CA . ASP A 1 92 ? -6.588 -14.358 -2.439 1.00 95.88 92 ASP A CA 1
ATOM 728 C C . ASP A 1 92 ? -7.012 -14.056 -0.995 1.00 95.88 92 ASP A C 1
ATOM 730 O O . ASP A 1 92 ? -7.835 -14.771 -0.424 1.00 95.88 92 ASP A O 1
ATOM 734 N N . THR A 1 93 ? -6.535 -12.948 -0.421 1.00 96.81 93 THR A N 1
ATOM 735 C CA . THR A 1 93 ? -6.690 -12.638 1.000 1.00 96.81 93 THR A CA 1
ATOM 736 C C . THR A 1 93 ? -7.184 -11.214 1.208 1.00 96.81 93 THR A C 1
ATOM 738 O O . THR A 1 93 ? -6.666 -10.259 0.633 1.00 96.81 93 THR A O 1
ATOM 741 N N . VAL A 1 94 ? -8.153 -11.054 2.109 1.00 96.75 94 VAL A N 1
ATOM 742 C CA . VAL A 1 94 ? -8.499 -9.776 2.740 1.00 96.75 94 VAL A CA 1
ATOM 743 C C . VAL A 1 94 ? -8.089 -9.822 4.198 1.00 96.75 94 VAL A C 1
ATOM 745 O O . VAL A 1 94 ? -8.477 -10.749 4.913 1.00 96.75 94 VAL A O 1
ATOM 748 N N . ALA A 1 95 ? -7.388 -8.795 4.663 1.00 96.38 95 ALA A N 1
ATOM 749 C CA . ALA A 1 95 ? -7.148 -8.559 6.078 1.00 96.38 95 ALA A CA 1
ATOM 750 C C . ALA A 1 95 ? -7.757 -7.220 6.518 1.00 96.38 95 ALA A C 1
ATOM 752 O O . ALA A 1 95 ? -7.853 -6.285 5.722 1.00 96.38 95 ALA A O 1
ATOM 753 N N . ILE A 1 96 ? -8.210 -7.139 7.771 1.00 96.44 96 ILE A N 1
ATOM 754 C CA . ILE A 1 96 ? -8.769 -5.915 8.360 1.00 96.44 96 ILE A CA 1
ATOM 755 C C . ILE A 1 96 ? -8.103 -5.659 9.711 1.00 96.44 96 ILE A C 1
ATOM 757 O O . ILE A 1 96 ? -8.158 -6.528 10.585 1.00 96.44 96 ILE A O 1
ATOM 761 N N . ASP A 1 97 ? -7.528 -4.472 9.875 1.00 95.12 97 ASP A N 1
ATOM 762 C CA . ASP A 1 97 ? -7.101 -3.905 11.156 1.00 95.12 97 ASP A CA 1
ATOM 763 C C . ASP A 1 97 ? -8.205 -2.976 11.673 1.00 95.12 97 ASP A C 1
ATOM 765 O O . ASP A 1 97 ? -8.347 -1.838 11.245 1.00 95.12 97 ASP A O 1
ATOM 769 N N . SER A 1 98 ? -9.063 -3.491 12.550 1.00 93.88 98 SER A N 1
ATOM 770 C CA . SER A 1 98 ? -10.224 -2.755 13.057 1.00 93.88 98 SER A CA 1
ATOM 771 C C . SER A 1 98 ? -9.981 -2.022 14.372 1.00 93.88 98 SER A C 1
ATOM 773 O O . SER A 1 98 ? -10.873 -1.301 14.827 1.00 93.88 98 SER A O 1
ATOM 775 N N . ASP A 1 99 ? -8.825 -2.227 15.005 1.00 94.62 99 ASP A N 1
ATOM 776 C CA . ASP A 1 99 ? -8.413 -1.488 16.199 1.00 94.62 99 ASP A CA 1
ATOM 777 C C . ASP A 1 99 ? -7.252 -0.509 15.944 1.00 94.62 99 ASP A C 1
ATOM 779 O O . ASP A 1 99 ? -6.891 0.238 16.859 1.00 94.62 99 ASP A O 1
ATOM 783 N N . LEU A 1 100 ? -6.768 -0.448 14.696 1.00 93.12 100 LEU A N 1
ATOM 784 C CA . LEU A 1 100 ? -5.777 0.495 14.170 1.00 93.12 100 LEU A CA 1
ATOM 785 C C . LEU A 1 100 ? -4.450 0.411 14.924 1.00 93.12 100 LEU A C 1
ATOM 787 O O . LEU A 1 100 ? -3.802 1.420 15.221 1.00 93.12 100 LEU A O 1
ATOM 791 N N . ASN A 1 101 ? -4.061 -0.811 15.288 1.00 92.56 101 ASN A N 1
ATOM 792 C CA . ASN A 1 101 ? -2.826 -1.067 16.023 1.00 92.56 101 ASN A CA 1
ATOM 793 C C . ASN A 1 101 ? -1.628 -1.396 15.106 1.00 92.56 101 ASN A C 1
ATOM 795 O O . ASN A 1 101 ? -0.499 -1.497 15.599 1.00 92.56 101 ASN A O 1
ATOM 799 N N . GLY A 1 102 ? -1.859 -1.515 13.794 1.00 87.00 102 GLY A N 1
ATOM 800 C CA . GLY A 1 102 ? -0.874 -1.870 12.773 1.00 87.00 102 GLY A CA 1
ATOM 801 C C . GLY A 1 102 ? -0.797 -3.370 12.461 1.00 87.00 102 GLY A C 1
ATOM 802 O O . GLY A 1 102 ? -0.011 -3.766 11.599 1.00 87.00 102 GLY A O 1
ATOM 803 N N . GLU A 1 103 ? -1.579 -4.209 13.140 1.00 91.19 103 GLU A N 1
ATOM 804 C CA . GLU A 1 103 ? -1.682 -5.650 12.917 1.00 91.19 103 GLU A CA 1
ATOM 805 C C . GLU A 1 103 ? -3.146 -6.040 12.638 1.00 91.19 103 GLU A C 1
ATOM 807 O O . GLU A 1 103 ? -4.003 -5.873 13.505 1.00 91.19 103 GLU A O 1
ATOM 812 N N . PRO A 1 104 ? -3.458 -6.632 11.469 1.00 93.31 104 PRO A N 1
ATOM 813 C CA . PRO A 1 104 ? -4.824 -7.043 11.167 1.00 93.31 104 PRO A CA 1
ATOM 814 C C . PRO A 1 104 ? -5.386 -8.077 12.157 1.00 93.31 104 PRO A C 1
ATOM 816 O O . PRO A 1 104 ? -4.773 -9.118 12.411 1.00 93.31 104 PRO A O 1
ATOM 819 N N . ASP A 1 105 ? -6.598 -7.834 12.666 1.00 95.81 105 ASP A N 1
ATOM 820 C CA . ASP A 1 105 ? -7.308 -8.732 13.590 1.00 95.81 105 ASP A CA 1
ATOM 821 C C . ASP A 1 105 ? -8.288 -9.691 12.894 1.00 95.81 105 ASP A C 1
ATOM 823 O O . ASP A 1 105 ? -8.743 -10.674 13.493 1.00 95.81 105 ASP A O 1
ATOM 827 N N . LYS A 1 106 ? -8.607 -9.442 11.618 1.00 96.44 106 LYS A N 1
ATOM 828 C CA . LYS A 1 106 ? -9.512 -10.274 10.809 1.00 96.44 106 LYS A CA 1
ATOM 829 C C . LYS A 1 106 ? -8.887 -10.630 9.475 1.00 96.44 106 LYS A C 1
ATOM 831 O O . LYS A 1 106 ? -8.266 -9.790 8.839 1.00 96.44 106 LYS A O 1
ATOM 836 N N . PHE A 1 107 ? -9.162 -11.854 9.033 1.00 96.25 107 PHE A N 1
ATOM 837 C CA . PHE A 1 107 ? -8.750 -12.386 7.739 1.00 96.25 107 PHE A CA 1
ATOM 838 C C . PHE A 1 107 ? -9.916 -13.127 7.084 1.00 96.25 107 PHE A C 1
ATOM 840 O O . PHE A 1 107 ? -10.705 -13.788 7.770 1.00 96.25 107 PHE A O 1
ATOM 847 N N . ALA A 1 108 ? -10.018 -13.024 5.766 1.00 95.62 108 ALA A N 1
ATOM 848 C CA . ALA A 1 108 ? -10.963 -13.759 4.941 1.00 95.62 108 ALA A CA 1
ATOM 849 C C . ALA A 1 108 ? -10.350 -14.030 3.563 1.00 95.62 108 ALA A C 1
ATOM 851 O O . ALA A 1 108 ? -9.449 -13.314 3.141 1.00 95.62 108 ALA A O 1
ATOM 852 N N . GLU A 1 109 ? -10.876 -15.027 2.856 1.00 95.38 109 GLU A N 1
ATOM 853 C CA . GLU A 1 109 ? -10.564 -15.205 1.436 1.00 95.38 109 GLU A CA 1
ATOM 854 C C . GLU A 1 109 ? -11.108 -14.006 0.650 1.00 95.38 109 GLU A C 1
ATOM 856 O O . GLU A 1 109 ? -12.243 -13.565 0.884 1.00 95.38 109 GLU A O 1
ATOM 861 N N . TYR A 1 110 ? -10.317 -13.492 -0.284 1.00 92.19 110 TYR A N 1
ATOM 862 C CA . TYR A 1 110 ? -10.778 -12.500 -1.238 1.00 92.19 110 TYR A CA 1
ATOM 863 C C . TYR A 1 110 ? -11.566 -13.174 -2.360 1.00 92.19 110 TYR A C 1
ATOM 865 O O . TYR A 1 110 ? -11.193 -14.215 -2.897 1.00 92.19 110 TYR A O 1
ATOM 873 N N . SER A 1 111 ? -12.690 -12.565 -2.716 1.00 83.88 111 SER A N 1
ATOM 874 C CA . SER A 1 111 ? -13.458 -12.928 -3.899 1.00 83.88 111 SER A CA 1
ATOM 875 C C . SER A 1 111 ? -14.014 -11.654 -4.520 1.00 83.88 111 SER A C 1
ATOM 877 O O . SER A 1 111 ? -14.723 -10.920 -3.823 1.00 83.88 111 SER A O 1
ATOM 879 N N . GLU A 1 112 ? -13.698 -11.404 -5.791 1.00 69.75 112 GLU A N 1
ATOM 880 C CA . GLU A 1 112 ? -14.237 -10.279 -6.576 1.00 69.75 112 GLU A CA 1
ATOM 881 C C . GLU A 1 112 ? -15.755 -10.362 -6.822 1.00 69.75 112 GLU A C 1
ATOM 883 O O . GLU A 1 112 ? -16.300 -11.482 -6.991 1.00 69.75 112 GLU A O 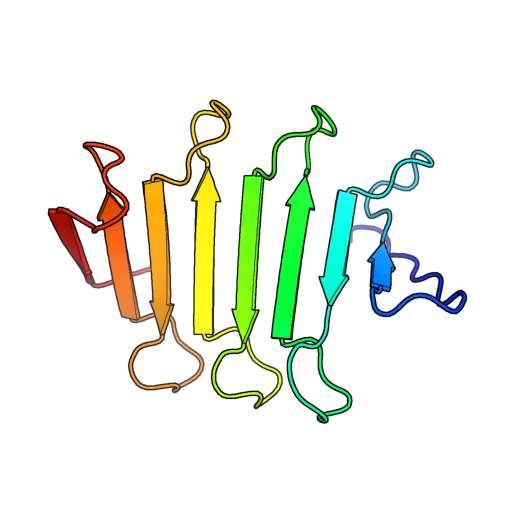1
#

Secondary structure (DSSP, 8-state):
-PPPPPEEE--SSSEEEEESSSSSS--EEEE--SSSSS--EEEE-SS-SSS-SEEEE-SS-SSS--EEEE-SSSSS---EEEE-SS-SSS--EEEE-SS-SSS-SEEEE---